Protein AF-A0A5K1HZ20-F1 (afdb_monomer_lite)

Secondary structure (DSSP, 8-state):
-----------SS----TT-EEETTTSPTT-EEESEESSTTS-EEES-STT--EEEEEEETTEEEEE-TTS-EEEEETT-EEEES--S-GGGGG----SSHHHHHTTPPP---GGGS-TTT-TT---SSS----SSS---TT-----S----SS--HHHHHHHHHHHHHHTT-

Foldseek 3Di:
DADPDDDDDDDDDDDPDLPDWDFLQPDDAFFKWAQKDQDPPPTRDAQQDAFWTKGFHDDDDQWTWIQGSVRDIDIGGRRIIIGTDTHHDNCPVVDDLPDPVSCVVVVDDDDDDLCPADVVQHVNHDDPDRDDSPDPDDDDTPDDPPDPDDPPPPDDVVVVVVVVVVVVVVVPD

Radius of gyration: 22.79 Å; chains: 1; bounding box: 47×47×66 Å

Structure (mmCIF, N/CA/C/O backbone):
data_AF-A0A5K1HZ20-F1
#
_entry.id   AF-A0A5K1HZ20-F1
#
loop_
_atom_site.group_PDB
_atom_site.id
_atom_site.type_symbol
_atom_site.label_atom_id
_atom_site.label_alt_id
_atom_site.label_comp_id
_atom_site.label_asym_id
_atom_site.label_entity_id
_atom_site.label_seq_id
_atom_site.pdbx_PDB_ins_code
_atom_site.Cartn_x
_atom_site.Cartn_y
_atom_site.Cartn_z
_atom_site.occupancy
_atom_site.B_iso_or_equiv
_atom_site.auth_seq_id
_atom_site.auth_comp_id
_atom_site.auth_asym_id
_atom_site.auth_atom_id
_atom_site.pdbx_PDB_model_num
ATOM 1 N N . PRO A 1 1 ? -6.744 -12.646 8.217 1.00 52.56 1 PRO A N 1
ATOM 2 C CA . PRO A 1 1 ? -5.708 -12.653 9.282 1.00 52.56 1 PRO A CA 1
ATOM 3 C C . PRO A 1 1 ? -4.551 -13.576 8.861 1.00 52.56 1 PRO A C 1
ATOM 5 O O . PRO A 1 1 ? -4.789 -14.500 8.088 1.00 52.56 1 PRO A O 1
ATOM 8 N N . TYR A 1 2 ? -3.311 -13.279 9.268 1.00 42.19 2 TYR A N 1
ATOM 9 C CA . TYR A 1 2 ? -2.077 -13.915 8.765 1.00 42.19 2 TYR A CA 1
ATOM 10 C C . TYR A 1 2 ? -1.856 -15.381 9.192 1.00 42.19 2 TYR A C 1
ATOM 12 O O . TYR A 1 2 ? -1.005 -16.045 8.614 1.00 42.19 2 TYR A O 1
ATOM 20 N N . ALA A 1 3 ? -2.665 -15.927 10.093 1.00 38.88 3 ALA A N 1
ATOM 21 C CA . ALA A 1 3 ? -2.720 -17.358 10.360 1.00 38.88 3 ALA A CA 1
ATOM 22 C C . ALA A 1 3 ? -4.149 -17.714 10.791 1.00 38.88 3 ALA A C 1
ATOM 24 O O . ALA A 1 3 ? -4.693 -17.086 11.695 1.00 38.88 3 ALA A O 1
ATOM 25 N N . LEU A 1 4 ? -4.771 -18.671 10.105 1.00 38.66 4 LEU A N 1
ATOM 26 C CA . LEU A 1 4 ? -5.875 -19.467 10.641 1.00 38.66 4 LEU A CA 1
ATOM 27 C C . LEU A 1 4 ? -5.269 -20.833 10.972 1.00 38.66 4 LEU A C 1
ATOM 29 O O . LEU A 1 4 ? -5.539 -21.813 10.289 1.00 38.66 4 LEU A O 1
ATOM 33 N N . GLU A 1 5 ? -4.364 -20.855 11.945 1.00 34.84 5 GLU A N 1
ATOM 34 C CA . GLU A 1 5 ? -3.958 -22.093 12.604 1.00 34.84 5 GLU A CA 1
ATOM 35 C C . GLU A 1 5 ? -4.558 -22.073 14.005 1.00 34.84 5 GLU A C 1
ATOM 37 O O . GLU A 1 5 ? -4.488 -21.073 14.721 1.00 34.84 5 GLU A O 1
ATOM 42 N N . GLU A 1 6 ? -5.232 -23.168 14.329 1.00 45.72 6 GLU A N 1
ATOM 43 C CA . GLU A 1 6 ? -5.875 -23.434 15.603 1.00 45.72 6 GLU A CA 1
ATOM 44 C C . GLU A 1 6 ? -4.852 -23.322 16.741 1.00 45.72 6 GLU A C 1
ATOM 46 O O . GLU A 1 6 ? -3.923 -24.118 16.840 1.00 45.72 6 GLU A O 1
ATOM 51 N N . ALA A 1 7 ? -5.018 -22.334 17.618 1.00 28.89 7 ALA A N 1
ATOM 52 C CA . ALA A 1 7 ? -4.305 -22.277 18.889 1.00 28.89 7 ALA A CA 1
ATOM 53 C C . ALA A 1 7 ? -5.254 -21.744 19.963 1.00 28.89 7 ALA A C 1
ATOM 55 O O . ALA A 1 7 ? -5.223 -20.584 20.369 1.00 28.89 7 ALA A O 1
ATOM 56 N N . CYS A 1 8 ? -6.146 -22.638 20.381 1.00 29.78 8 CYS A N 1
ATOM 57 C CA . CYS A 1 8 ? -6.903 -22.541 21.615 1.00 29.78 8 CYS A CA 1
ATOM 58 C C . CYS A 1 8 ? -5.971 -22.916 22.779 1.00 29.78 8 CYS A C 1
ATOM 60 O O . CYS A 1 8 ? -5.747 -24.098 23.012 1.00 29.78 8 CYS A O 1
ATOM 62 N N . THR A 1 9 ? -5.439 -21.937 23.519 1.00 28.30 9 THR A N 1
ATOM 63 C CA . THR A 1 9 ? -4.927 -22.151 24.888 1.00 28.30 9 THR A CA 1
ATOM 64 C C . THR A 1 9 ? -5.163 -20.913 25.753 1.00 28.30 9 THR A C 1
ATOM 66 O O . THR A 1 9 ? -4.581 -19.854 25.533 1.00 28.30 9 THR A O 1
ATOM 69 N N . VAL A 1 10 ? -6.052 -21.118 26.723 1.00 31.23 10 VAL A N 1
ATOM 70 C CA . VAL A 1 10 ? -6.530 -20.269 27.823 1.00 31.23 10 VAL A CA 1
ATOM 71 C C . VAL A 1 10 ? -5.395 -19.707 28.680 1.00 31.23 10 VAL A C 1
ATOM 73 O O . VAL A 1 10 ? -4.591 -20.513 29.117 1.00 31.23 10 VAL A O 1
ATOM 76 N N . TRP A 1 11 ? -5.413 -18.401 28.994 1.00 24.61 11 TRP A N 1
ATOM 77 C CA . TRP A 1 11 ? -5.093 -17.793 30.307 1.00 24.61 11 TRP A CA 1
ATOM 78 C C . TRP A 1 11 ? -5.891 -16.473 30.432 1.00 24.61 11 TRP A C 1
ATOM 80 O O . TRP A 1 11 ? -6.136 -15.793 29.439 1.00 24.61 11 TRP A O 1
ATOM 90 N N . GLU A 1 12 ? -6.386 -16.181 31.634 1.00 32.56 12 GLU A N 1
ATOM 91 C CA . GLU A 1 12 ? -7.477 -15.247 31.956 1.00 32.56 12 GLU A CA 1
ATOM 92 C C . GLU A 1 12 ? -7.278 -13.786 31.502 1.00 32.56 12 GLU A C 1
ATOM 94 O O . GLU A 1 12 ? -6.239 -13.176 31.745 1.00 32.56 12 GLU A O 1
ATOM 99 N N . GLY A 1 13 ? -8.346 -13.195 30.943 1.00 31.66 13 GLY A N 1
ATOM 100 C CA . GLY A 1 13 ? -8.524 -11.743 30.819 1.00 31.66 13 GLY A CA 1
ATOM 101 C C . GLY A 1 13 ? -8.394 -11.172 29.402 1.00 31.66 13 GLY A C 1
ATOM 102 O O . GLY A 1 13 ? -7.339 -10.686 29.015 1.00 31.66 13 GLY A O 1
ATOM 103 N N . VAL A 1 14 ? -9.531 -11.115 28.697 1.00 37.19 14 VAL A N 1
ATOM 104 C CA . VAL A 1 14 ? -9.776 -10.422 27.411 1.00 37.19 14 VAL A CA 1
ATOM 105 C C . VAL A 1 14 ? -9.166 -11.111 26.182 1.00 37.19 14 VAL A C 1
ATOM 107 O O . VAL A 1 14 ? -8.184 -10.680 25.579 1.00 37.19 14 VAL A O 1
ATOM 110 N N . LEU A 1 15 ? -9.832 -12.192 25.783 1.00 34.03 15 LEU A N 1
ATOM 111 C CA . LEU A 1 15 ? -9.644 -12.879 24.512 1.00 34.03 15 LEU A CA 1
ATOM 112 C C . LEU A 1 15 ? -10.333 -12.039 23.421 1.00 34.03 15 LEU A C 1
ATOM 114 O O . LEU A 1 15 ? -11.542 -12.129 23.246 1.00 34.03 15 LEU A O 1
ATOM 118 N N . ILE A 1 16 ? -9.592 -11.158 22.739 1.00 38.59 16 ILE A N 1
ATOM 119 C CA . ILE A 1 16 ? -10.084 -10.544 21.495 1.00 38.59 16 ILE A CA 1
ATOM 120 C C . ILE A 1 16 ? -9.766 -11.539 20.387 1.00 38.59 16 ILE A C 1
ATOM 122 O O . ILE A 1 16 ? -8.613 -11.659 19.960 1.00 38.59 16 ILE A O 1
ATOM 126 N N . ASP A 1 17 ? -10.780 -12.277 19.952 1.00 40.09 17 ASP A N 1
ATOM 127 C CA . ASP A 1 17 ? -10.679 -13.162 18.803 1.00 40.09 17 ASP A CA 1
ATOM 128 C C . ASP A 1 17 ? -10.131 -12.390 17.593 1.00 40.09 17 ASP A C 1
ATOM 130 O O . ASP A 1 17 ? -10.589 -11.297 17.255 1.00 40.09 17 ASP A O 1
ATOM 134 N N . GLN A 1 18 ? -9.181 -12.982 16.858 1.00 47.12 18 GLN A N 1
ATOM 135 C CA . GLN A 1 18 ? -8.603 -12.424 15.615 1.00 47.12 18 GLN A CA 1
ATOM 136 C C . GLN A 1 18 ? -9.640 -12.224 14.482 1.00 47.12 18 GLN A C 1
ATOM 138 O O . GLN A 1 18 ? -9.281 -11.890 13.348 1.00 47.12 18 GLN A O 1
ATOM 143 N N . LYS A 1 19 ? -10.920 -12.483 14.769 1.00 43.50 19 LYS A N 1
ATOM 144 C CA . LYS A 1 19 ? -12.049 -12.489 13.844 1.00 43.50 19 LYS A CA 1
ATOM 145 C C . LYS A 1 19 ? -13.160 -11.506 14.232 1.00 43.50 19 LYS A C 1
ATOM 147 O O . LYS A 1 19 ? -14.115 -11.387 13.471 1.00 43.50 19 LYS A O 1
ATOM 152 N N . GLU A 1 20 ? -13.043 -10.789 15.347 1.00 55.03 20 GLU A N 1
ATOM 153 C CA . GLU A 1 20 ? -14.053 -9.805 15.740 1.00 55.03 20 GLU A CA 1
ATOM 154 C C . GLU A 1 20 ? -13.743 -8.412 15.179 1.00 55.03 20 GLU A C 1
ATOM 156 O O . GLU A 1 20 ? -12.662 -7.837 15.354 1.00 55.03 20 GLU A O 1
ATOM 161 N N . GLU A 1 21 ? -14.723 -7.866 14.466 1.00 59.47 21 GLU A N 1
ATOM 162 C CA . GLU A 1 21 ? -14.785 -6.449 14.141 1.00 59.47 21 GLU A CA 1
ATOM 163 C C . GLU A 1 21 ? -15.051 -5.677 15.438 1.00 59.47 21 GLU A C 1
ATOM 165 O O . GLU A 1 21 ? -16.088 -5.858 16.068 1.00 59.47 21 GLU A O 1
ATOM 170 N N . SER A 1 22 ? -14.093 -4.854 15.866 1.00 65.25 22 SER A N 1
ATOM 171 C CA . SER A 1 22 ? -14.169 -4.121 17.135 1.00 65.25 22 SER A CA 1
ATOM 172 C C . SER A 1 22 ? -14.025 -2.623 16.904 1.00 65.25 22 SER A C 1
ATOM 174 O O . SER A 1 22 ? -13.410 -2.167 15.932 1.00 65.25 22 SER A O 1
ATOM 176 N N . THR A 1 23 ? -14.617 -1.825 17.792 1.00 72.81 23 THR A N 1
ATOM 177 C CA . THR A 1 23 ? -14.479 -0.373 17.698 1.00 72.81 23 THR A CA 1
ATOM 178 C C . THR A 1 23 ? -13.108 0.055 18.203 1.00 72.81 23 THR A C 1
ATOM 180 O O . THR A 1 23 ? -12.471 -0.606 19.030 1.00 72.81 23 THR A O 1
ATOM 183 N N . SER A 1 24 ? -12.646 1.224 17.760 1.00 69.06 24 SER A N 1
ATOM 184 C CA . SER A 1 24 ? -11.385 1.783 18.256 1.00 69.06 24 SER A CA 1
ATOM 185 C C . SER A 1 24 ? -11.426 2.097 19.762 1.00 69.06 24 SER A C 1
ATOM 187 O O . SER A 1 24 ? -10.382 2.375 20.352 1.00 69.06 24 SER A O 1
ATOM 189 N N . THR A 1 25 ? -12.591 2.042 20.416 1.00 71.88 25 THR A N 1
ATOM 190 C CA . THR A 1 25 ? -12.751 2.186 21.872 1.00 71.88 25 THR A CA 1
ATOM 191 C C . THR A 1 25 ? -12.321 0.929 22.626 1.00 71.88 25 THR A C 1
ATOM 193 O O . THR A 1 25 ? -11.648 1.061 23.647 1.00 71.88 25 THR A O 1
ATOM 196 N N . ASP A 1 26 ? -12.561 -0.254 22.067 1.00 81.75 26 ASP A N 1
ATOM 197 C CA . ASP A 1 26 ? -12.397 -1.532 22.775 1.00 81.75 26 ASP A CA 1
ATOM 198 C C . ASP A 1 26 ? -10.956 -2.072 22.698 1.00 81.75 26 ASP A C 1
ATOM 200 O O . ASP A 1 26 ? -10.472 -2.734 23.609 1.00 81.75 26 ASP A O 1
ATOM 204 N N . MET A 1 27 ? -10.209 -1.726 21.642 1.00 82.75 27 MET A N 1
ATOM 205 C CA . MET A 1 27 ? -8.860 -2.273 21.410 1.00 82.75 27 MET A CA 1
ATOM 206 C C . MET A 1 27 ? -7.787 -1.696 22.350 1.00 82.75 27 MET A C 1
ATOM 208 O O . MET A 1 27 ? -7.704 -0.479 22.486 1.00 82.75 27 MET A O 1
ATOM 212 N N . PRO A 1 28 ? -6.855 -2.468 22.921 1.00 87.25 28 PRO A N 1
ATOM 213 C CA . PRO A 1 28 ? -5.776 -1.886 23.720 1.00 87.25 28 PRO A CA 1
ATOM 214 C C . PRO A 1 28 ? -4.848 -0.969 22.894 1.00 87.25 28 PRO A C 1
ATOM 216 O O . PRO A 1 28 ? -4.747 -1.076 21.665 1.00 87.25 28 PRO A O 1
ATOM 219 N N . LEU A 1 29 ? -4.155 -0.040 23.562 1.00 88.12 29 LEU A N 1
ATOM 220 C CA . LEU A 1 29 ? -3.104 0.762 22.921 1.00 88.12 29 LEU A CA 1
ATOM 221 C C . LEU A 1 29 ? -1.980 -0.154 22.409 1.00 88.12 29 LEU A C 1
ATOM 223 O O . LEU A 1 29 ? -1.658 -1.162 23.029 1.00 88.12 29 LEU A O 1
ATOM 227 N N . GLY A 1 30 ? -1.372 0.187 21.274 1.00 85.62 30 GLY A N 1
ATOM 228 C CA . GLY A 1 30 ? -0.294 -0.599 20.661 1.00 85.62 30 GLY A CA 1
ATOM 229 C C . GLY A 1 30 ? -0.758 -1.764 19.781 1.00 85.62 30 GLY A C 1
ATOM 230 O O . GLY A 1 30 ? 0.077 -2.371 19.105 1.00 85.62 30 GLY A O 1
ATOM 231 N N . THR A 1 31 ? -2.064 -2.040 19.727 1.00 87.75 31 THR A N 1
ATOM 232 C CA . THR A 1 31 ? -2.634 -3.126 18.918 1.00 87.75 31 THR A CA 1
ATOM 233 C C . THR A 1 31 ? -2.331 -2.949 17.430 1.00 87.75 31 THR A C 1
ATOM 235 O O . THR A 1 31 ? -2.374 -1.838 16.886 1.00 87.75 31 THR A O 1
ATOM 238 N N . ALA A 1 32 ? -2.019 -4.066 16.771 1.00 90.19 32 ALA A N 1
ATOM 239 C CA . ALA A 1 32 ? -1.893 -4.165 15.323 1.00 90.19 32 ALA A CA 1
ATOM 240 C C . ALA A 1 32 ? -3.288 -4.306 14.704 1.00 90.19 32 ALA A C 1
ATOM 242 O O . ALA A 1 32 ? -4.040 -5.195 15.091 1.00 90.19 32 ALA A O 1
ATOM 243 N N . ILE A 1 33 ? -3.632 -3.430 13.766 1.00 90.50 33 ILE A N 1
ATOM 244 C CA . ILE A 1 33 ? -4.981 -3.296 13.215 1.00 90.50 33 ILE A CA 1
ATOM 245 C C . ILE A 1 33 ? -4.910 -3.245 11.686 1.00 90.50 33 ILE A C 1
ATOM 247 O O . ILE A 1 33 ? -3.979 -2.676 11.107 1.00 90.50 33 ILE A O 1
ATOM 251 N N . HIS A 1 34 ? -5.921 -3.793 11.022 1.00 90.25 34 HIS A N 1
ATOM 252 C CA . HIS A 1 34 ? -6.146 -3.680 9.586 1.00 90.25 34 HIS A CA 1
ATOM 253 C C . HIS A 1 34 ? -7.624 -3.385 9.281 1.00 90.25 34 HIS A C 1
ATOM 255 O O . HIS A 1 34 ? -8.458 -3.384 10.181 1.00 90.25 34 HIS A O 1
ATOM 261 N N . ASN A 1 35 ? -7.942 -3.101 8.013 1.00 90.31 35 ASN A N 1
ATOM 262 C CA . ASN A 1 35 ? -9.311 -2.820 7.556 1.00 90.31 35 ASN A CA 1
ATOM 263 C C . ASN A 1 35 ? -10.030 -1.707 8.354 1.00 90.31 35 ASN A C 1
ATOM 265 O O . ASN A 1 35 ? -11.103 -1.910 8.908 1.00 90.31 35 ASN A O 1
ATOM 269 N N . ILE A 1 36 ? -9.420 -0.523 8.429 1.00 88.31 36 ILE A N 1
ATOM 270 C CA . ILE A 1 36 ? -9.900 0.573 9.287 1.00 88.31 36 ILE A CA 1
ATOM 271 C C . ILE A 1 36 ? -10.882 1.481 8.541 1.00 88.31 36 ILE A C 1
ATOM 273 O O . ILE A 1 36 ? -10.602 1.910 7.411 1.00 88.31 36 ILE A O 1
ATOM 277 N N . GLU A 1 37 ? -11.987 1.842 9.194 1.00 89.94 37 GLU A N 1
ATOM 278 C CA . GLU A 1 37 ? -12.931 2.853 8.708 1.00 89.94 37 GLU A CA 1
ATOM 279 C C . GLU A 1 37 ? -12.416 4.290 8.918 1.00 89.94 37 GLU A C 1
ATOM 281 O O . GLU A 1 37 ? -11.913 4.650 9.981 1.00 89.94 37 GLU A O 1
ATOM 286 N N . ILE A 1 38 ? -12.575 5.159 7.913 1.00 87.38 38 ILE A N 1
ATOM 287 C CA . ILE A 1 38 ? -12.299 6.606 8.061 1.00 87.38 38 ILE A CA 1
ATOM 288 C C . ILE A 1 38 ? -13.534 7.338 8.589 1.00 87.38 38 ILE A C 1
ATOM 290 O O . ILE A 1 38 ? -13.433 8.255 9.402 1.00 87.38 38 ILE A O 1
ATOM 294 N N . THR A 1 39 ? -14.697 6.935 8.091 1.00 86.69 39 THR A N 1
ATOM 295 C CA . THR A 1 39 ? -16.007 7.479 8.431 1.00 86.69 39 THR A CA 1
ATOM 296 C C . THR A 1 39 ? -16.913 6.324 8.805 1.00 86.69 39 THR A C 1
ATOM 298 O O . THR A 1 39 ? -16.948 5.337 8.067 1.00 86.69 39 THR A O 1
ATOM 301 N N . LEU A 1 40 ? -17.664 6.500 9.886 1.00 85.62 40 LEU A N 1
ATOM 302 C CA . LEU A 1 40 ? -18.580 5.503 10.432 1.00 85.62 40 LEU A CA 1
ATOM 303 C C . LEU A 1 40 ? -19.510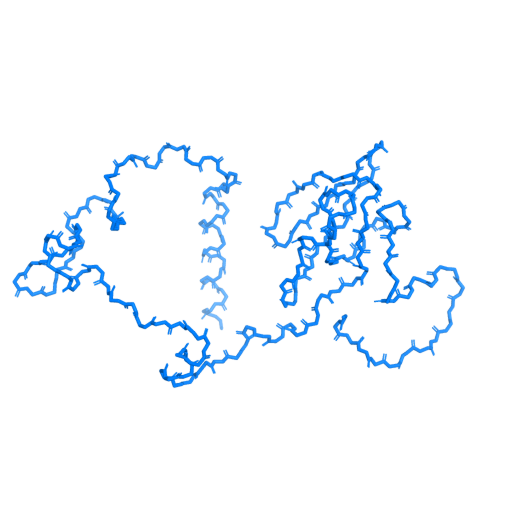 4.948 9.352 1.00 85.62 40 LEU A C 1
ATOM 305 O O . LEU A 1 40 ? -20.155 5.719 8.637 1.00 85.62 40 LEU A O 1
ATOM 309 N N . GLY A 1 41 ? -19.546 3.622 9.226 1.00 83.06 41 GLY A N 1
ATOM 310 C CA . GLY A 1 41 ? -20.491 2.914 8.362 1.00 83.06 41 GLY A CA 1
ATOM 311 C C . GLY A 1 41 ? -20.179 2.966 6.864 1.00 83.06 41 GLY A C 1
ATOM 312 O O . GLY A 1 41 ? -20.988 2.507 6.061 1.00 83.06 41 GLY A O 1
ATOM 313 N N . LYS A 1 42 ? -19.020 3.502 6.451 1.00 85.69 42 LYS A N 1
ATOM 314 C CA . LYS A 1 42 ? -18.558 3.405 5.049 1.00 85.69 42 LYS A CA 1
ATOM 315 C C . LYS A 1 42 ? -17.680 2.180 4.782 1.00 85.69 42 LYS A C 1
ATOM 317 O O . LYS A 1 42 ? -17.149 2.059 3.674 1.00 85.69 42 LYS A O 1
ATOM 322 N N . GLY A 1 43 ? -17.512 1.302 5.770 1.00 85.06 43 GLY A N 1
ATOM 323 C CA . GLY A 1 43 ? -16.639 0.143 5.686 1.00 85.06 43 GLY A CA 1
ATOM 324 C C . GLY A 1 43 ? -15.157 0.509 5.758 1.00 85.06 43 GLY A C 1
ATOM 325 O O . GLY A 1 43 ? -14.745 1.671 5.628 1.00 85.06 43 GLY A O 1
ATOM 326 N N . GLY A 1 44 ? -14.329 -0.517 5.954 1.00 86.50 44 GLY A N 1
ATOM 327 C CA . GLY A 1 44 ? -12.883 -0.362 6.040 1.00 86.50 44 GLY A CA 1
ATOM 328 C C . GLY A 1 44 ? -12.275 0.136 4.724 1.00 86.50 44 GLY A C 1
ATOM 329 O O . GLY A 1 44 ? -12.462 -0.436 3.646 1.00 86.50 44 GLY A O 1
ATOM 330 N N . GLN A 1 45 ? -11.524 1.234 4.804 1.00 89.44 45 GLN A N 1
ATOM 331 C CA . GLN A 1 45 ? -10.872 1.878 3.658 1.00 89.44 45 GLN A CA 1
ATOM 332 C C . GLN A 1 45 ? -9.348 1.785 3.749 1.00 89.44 45 GLN A C 1
ATOM 334 O O . GLN A 1 45 ? -8.666 1.671 2.726 1.00 89.44 45 GLN A O 1
ATOM 339 N N . LEU A 1 46 ? -8.807 1.812 4.968 1.00 89.38 46 LEU A N 1
ATOM 340 C CA . LEU A 1 46 ? -7.372 1.839 5.223 1.00 89.38 46 LEU A CA 1
ATOM 341 C C . LEU A 1 46 ? -6.825 0.445 5.552 1.00 89.38 46 LEU A C 1
ATOM 343 O O . LEU A 1 46 ? -7.529 -0.413 6.077 1.00 89.38 46 LEU A O 1
ATOM 347 N N . ALA A 1 47 ? -5.536 0.244 5.256 1.00 87.50 47 ALA A N 1
ATOM 348 C CA . ALA A 1 47 ? -4.788 -0.979 5.564 1.00 87.50 47 ALA A CA 1
ATOM 349 C C . ALA A 1 47 ? -5.468 -2.276 5.063 1.00 87.50 47 ALA A C 1
ATOM 351 O O . ALA A 1 47 ? -5.656 -3.219 5.823 1.00 87.50 47 ALA A O 1
ATOM 352 N N . ARG A 1 48 ? -5.827 -2.316 3.769 1.00 89.81 48 ARG A N 1
ATOM 353 C CA . ARG A 1 48 ? -6.443 -3.489 3.103 1.00 89.81 48 ARG A CA 1
ATOM 354 C C . ARG A 1 48 ? -5.485 -4.326 2.256 1.00 89.81 48 ARG A C 1
ATOM 356 O O . ARG A 1 48 ? -5.810 -5.442 1.870 1.00 89.81 48 ARG A O 1
ATOM 363 N N . ALA A 1 49 ? -4.331 -3.765 1.901 1.00 88.44 49 ALA A N 1
ATOM 364 C CA . ALA A 1 49 ? -3.366 -4.448 1.047 1.00 88.44 49 ALA A CA 1
ATOM 365 C C . ALA A 1 49 ? -2.763 -5.673 1.756 1.00 88.44 49 ALA A C 1
ATOM 367 O O . ALA A 1 49 ? -2.705 -5.716 2.983 1.00 88.44 49 ALA A O 1
ATOM 368 N N . ALA A 1 50 ? -2.283 -6.646 0.980 1.00 88.12 50 ALA A N 1
ATOM 369 C CA . ALA A 1 50 ? -1.630 -7.840 1.513 1.00 88.12 50 ALA A CA 1
ATOM 370 C C . ALA A 1 50 ? -0.477 -7.466 2.461 1.00 88.12 50 ALA A C 1
ATOM 372 O O . ALA A 1 50 ? 0.363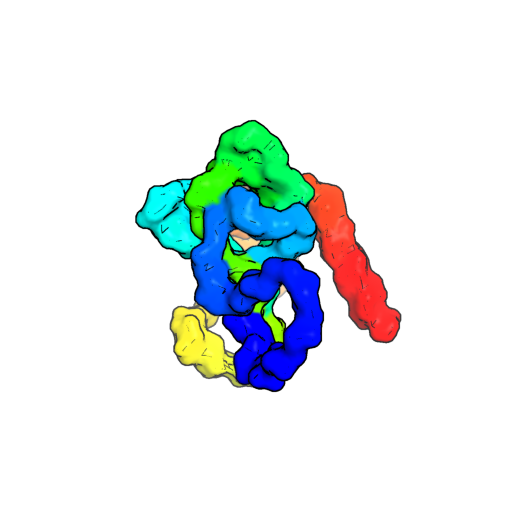 -6.627 2.126 1.00 88.12 50 ALA A O 1
ATOM 373 N N . GLY A 1 51 ? -0.466 -8.052 3.660 1.00 85.94 51 GLY A N 1
ATOM 374 C CA . GLY A 1 51 ? 0.509 -7.735 4.703 1.00 85.94 51 GLY A CA 1
ATOM 375 C C . GLY A 1 51 ? 0.417 -6.327 5.305 1.00 85.94 51 GLY A C 1
ATOM 376 O O . GLY A 1 51 ? 1.290 -5.969 6.098 1.00 85.94 51 GLY A O 1
ATOM 377 N N . ALA A 1 52 ? -0.591 -5.515 4.969 1.00 89.94 52 ALA A N 1
ATOM 378 C CA . ALA A 1 52 ? -0.757 -4.195 5.567 1.00 89.94 52 ALA A CA 1
ATOM 379 C C . ALA A 1 52 ? -1.118 -4.301 7.053 1.00 89.94 52 ALA A C 1
ATOM 381 O O . ALA A 1 52 ? -1.918 -5.144 7.464 1.00 89.94 52 ALA A O 1
ATOM 382 N N . VAL A 1 53 ? -0.526 -3.410 7.845 1.00 91.25 53 VAL A N 1
ATOM 383 C CA . VAL A 1 53 ? -0.776 -3.278 9.278 1.00 91.25 53 VAL A CA 1
ATOM 384 C C . VAL A 1 53 ? -0.660 -1.812 9.671 1.00 91.25 53 VAL A C 1
ATOM 386 O O . VAL A 1 53 ? 0.247 -1.103 9.230 1.00 91.25 53 VAL A O 1
ATOM 389 N N . ALA A 1 54 ? -1.593 -1.360 10.490 1.00 91.56 54 ALA A N 1
ATOM 390 C CA . ALA A 1 54 ? -1.554 -0.088 11.186 1.00 91.56 54 ALA A CA 1
ATOM 391 C C . ALA A 1 54 ? -1.426 -0.346 12.691 1.00 91.56 54 ALA A C 1
ATOM 393 O O . ALA A 1 54 ? -1.750 -1.429 13.174 1.00 91.56 54 ALA A O 1
ATOM 394 N N . LYS A 1 55 ? -0.928 0.636 13.441 1.00 91.06 55 LYS A N 1
ATOM 395 C CA . LYS A 1 55 ? -0.815 0.542 14.903 1.00 91.06 55 LYS A CA 1
ATOM 396 C C . LYS A 1 55 ? -1.599 1.652 15.571 1.00 91.06 55 LYS A C 1
ATOM 398 O O . LYS A 1 55 ? -1.480 2.806 15.163 1.00 91.06 55 LYS A O 1
ATOM 403 N N . LEU A 1 56 ? -2.342 1.316 16.615 1.00 90.25 56 LEU A N 1
ATOM 404 C CA . LEU A 1 56 ? -3.019 2.305 17.445 1.00 90.25 56 LEU A CA 1
ATOM 405 C C . LEU A 1 56 ? -2.028 2.879 18.460 1.00 90.25 56 LEU A C 1
ATOM 407 O O . LEU A 1 56 ? -1.486 2.140 19.273 1.00 90.25 56 LEU A O 1
ATOM 411 N N . ILE A 1 57 ? -1.749 4.181 18.383 1.00 90.94 57 ILE A N 1
ATOM 412 C CA . ILE A 1 57 ? -0.767 4.839 19.258 1.00 90.94 57 ILE A CA 1
ATOM 413 C C . ILE A 1 57 ? -1.453 5.378 20.508 1.00 90.94 57 ILE A C 1
ATOM 415 O O . ILE A 1 57 ? -1.030 5.088 21.622 1.00 90.94 57 ILE A O 1
ATOM 419 N N . ALA A 1 58 ? -2.501 6.175 20.311 1.00 89.50 58 ALA A N 1
ATOM 420 C CA . ALA A 1 58 ? -3.151 6.915 21.381 1.00 89.50 58 ALA A CA 1
ATOM 421 C C . ALA A 1 58 ? -4.660 6.984 21.155 1.00 89.50 58 ALA A C 1
ATOM 423 O O . ALA A 1 58 ? -5.146 6.898 20.024 1.00 89.50 58 ALA A O 1
ATOM 424 N N . LYS A 1 59 ? -5.400 7.170 22.246 1.00 88.19 59 LYS A N 1
ATOM 425 C CA . LYS A 1 59 ? -6.842 7.418 22.242 1.00 88.19 59 LYS A CA 1
ATOM 426 C C . LYS A 1 59 ? -7.106 8.693 23.018 1.00 88.19 59 LYS A C 1
ATOM 428 O O . LYS A 1 59 ? -7.027 8.695 24.240 1.00 88.19 59 LYS A O 1
ATOM 433 N N . GLU A 1 60 ? -7.498 9.752 22.329 1.00 87.56 60 GLU A N 1
ATOM 434 C CA . GLU A 1 60 ? -7.694 11.069 22.933 1.00 87.56 60 GLU A CA 1
ATOM 435 C C . GLU A 1 60 ? -9.114 11.569 22.668 1.00 87.56 60 GLU A C 1
ATOM 437 O O . GLU A 1 60 ? -9.561 11.662 21.527 1.00 87.56 60 GLU A O 1
ATOM 442 N N . GLY A 1 61 ? -9.870 11.868 23.728 1.00 85.69 61 GLY A N 1
ATOM 443 C CA . GLY A 1 61 ? -11.206 12.465 23.603 1.00 85.69 61 GLY A CA 1
ATOM 444 C C . GLY A 1 61 ? -12.163 11.658 22.716 1.00 85.69 61 GLY A C 1
ATOM 445 O O . GLY A 1 61 ? -12.560 10.558 23.088 1.00 85.69 61 GLY A O 1
ATOM 446 N N . LYS A 1 62 ? -12.526 12.196 21.545 1.00 86.44 62 LYS A N 1
ATOM 447 C CA . LYS A 1 62 ? -13.420 11.564 20.549 1.00 86.44 62 LYS A CA 1
ATOM 448 C C . LYS A 1 62 ? -12.671 10.909 19.376 1.00 86.44 62 LYS A C 1
ATOM 450 O O . LYS A 1 62 ? -13.306 10.331 18.491 1.00 86.44 62 LYS A O 1
ATOM 455 N N . SER A 1 63 ? -11.340 10.970 19.382 1.00 87.50 63 SER A N 1
ATOM 456 C CA . SER A 1 63 ? -10.480 10.530 18.282 1.00 87.50 63 SER A CA 1
ATOM 457 C C . SER A 1 63 ? -9.443 9.491 18.733 1.00 87.50 63 SER A C 1
ATOM 459 O O . SER A 1 63 ? -9.022 9.440 19.888 1.00 87.50 63 SER A O 1
ATOM 461 N N . ALA A 1 64 ? -9.035 8.627 17.816 1.00 89.12 64 ALA A N 1
ATOM 462 C CA . ALA A 1 64 ? -7.937 7.687 17.961 1.00 89.12 64 ALA A CA 1
ATOM 463 C C . ALA A 1 64 ? -6.821 8.061 16.980 1.00 89.12 64 ALA A C 1
ATOM 465 O O . ALA A 1 64 ? -7.074 8.401 15.821 1.00 89.12 64 ALA A O 1
ATOM 466 N N . THR A 1 65 ? -5.582 7.992 17.453 1.00 91.00 65 THR A N 1
ATOM 467 C CA . THR A 1 65 ? -4.378 8.288 16.679 1.00 91.00 65 THR A CA 1
ATOM 468 C C . THR A 1 65 ? -3.783 6.983 16.179 1.00 91.00 65 THR A C 1
ATOM 470 O O . THR A 1 65 ? -3.308 6.162 16.969 1.00 91.00 65 THR A O 1
ATOM 473 N N . LEU A 1 66 ? -3.791 6.792 14.861 1.00 91.00 66 LEU A N 1
ATOM 474 C CA . LEU A 1 66 ? -3.264 5.597 14.211 1.00 91.00 66 LEU A CA 1
ATOM 475 C C . LEU A 1 66 ? -1.989 5.912 13.433 1.00 91.00 66 LEU A C 1
ATOM 477 O O . LEU A 1 66 ? -1.887 6.933 12.756 1.00 91.00 66 LEU A O 1
ATOM 481 N N . ARG A 1 67 ? -1.038 4.980 13.470 1.00 91.94 67 ARG A N 1
ATOM 482 C CA . ARG A 1 67 ? 0.110 4.935 12.566 1.00 91.94 67 ARG A CA 1
ATOM 483 C C . ARG A 1 67 ? -0.218 4.040 11.386 1.00 91.94 67 ARG A C 1
ATOM 485 O O . ARG A 1 67 ? -0.405 2.836 11.555 1.00 91.94 67 ARG A O 1
ATOM 492 N N . LEU A 1 68 ? -0.268 4.627 10.201 1.00 90.50 68 LEU A N 1
ATOM 493 C CA . LEU A 1 68 ? -0.557 3.934 8.953 1.00 90.50 68 LEU A CA 1
ATOM 494 C C . LEU A 1 68 ? 0.663 3.140 8.454 1.00 90.50 68 LEU A C 1
ATOM 496 O O . LEU A 1 68 ? 1.798 3.453 8.826 1.00 90.50 68 LEU A O 1
ATOM 500 N N . PRO A 1 69 ? 0.470 2.155 7.553 1.00 89.44 69 PRO A N 1
ATOM 501 C CA . PRO A 1 69 ? 1.577 1.429 6.921 1.00 89.44 69 PRO A CA 1
ATOM 502 C C . PRO A 1 69 ? 2.502 2.334 6.089 1.00 89.44 69 PRO A C 1
ATOM 504 O O . PRO A 1 69 ? 3.654 1.979 5.859 1.00 89.44 69 PRO A O 1
ATOM 507 N N . SER A 1 70 ? 2.028 3.514 5.666 1.00 86.50 70 SER A N 1
ATOM 508 C CA . SER A 1 70 ? 2.849 4.557 5.031 1.00 86.50 70 SER A CA 1
ATOM 509 C C . SER A 1 70 ? 3.827 5.237 5.999 1.00 86.50 70 SER A C 1
ATOM 511 O O . SER A 1 70 ? 4.718 5.957 5.560 1.00 86.50 70 SER A O 1
ATOM 513 N N . GLY A 1 71 ? 3.664 5.033 7.309 1.00 87.00 71 GLY A N 1
ATOM 514 C CA . GLY A 1 71 ? 4.385 5.746 8.362 1.00 87.00 71 GLY A CA 1
ATOM 515 C C . GLY A 1 71 ? 3.724 7.058 8.788 1.00 87.00 71 GLY A C 1
ATOM 516 O O . GLY A 1 71 ? 4.141 7.630 9.791 1.00 87.00 71 GLY A O 1
ATOM 517 N N . GLU A 1 72 ? 2.687 7.502 8.076 1.00 89.69 72 GLU A N 1
ATOM 518 C CA . GLU A 1 72 ? 1.886 8.675 8.428 1.00 89.69 72 GLU A CA 1
ATOM 519 C C . GLU A 1 72 ? 1.072 8.419 9.703 1.00 89.69 72 GLU A C 1
ATOM 521 O O . GLU A 1 72 ? 0.540 7.325 9.914 1.00 89.69 72 GLU A O 1
ATOM 526 N N . VAL A 1 73 ? 0.973 9.441 10.551 1.00 91.62 73 VAL A N 1
ATOM 527 C CA . VAL A 1 73 ? 0.130 9.428 11.747 1.00 91.62 73 VAL A CA 1
ATOM 528 C C . VAL A 1 73 ? -1.150 10.186 11.433 1.00 91.62 73 VAL A C 1
ATOM 530 O O . VAL A 1 73 ? -1.096 11.336 11.004 1.00 91.62 73 VAL A O 1
ATOM 533 N N . ARG A 1 74 ? -2.300 9.542 11.637 1.00 89.56 74 ARG A N 1
ATOM 534 C CA . ARG A 1 74 ? -3.607 10.098 11.286 1.00 89.56 74 ARG A CA 1
ATOM 535 C C . ARG A 1 74 ? -4.607 9.948 12.428 1.00 89.56 74 ARG A C 1
ATOM 537 O O . ARG A 1 74 ? -4.645 8.919 13.098 1.00 89.56 74 ARG A O 1
ATOM 544 N N . LEU A 1 75 ? -5.437 10.975 12.597 1.00 90.69 75 LEU A N 1
ATOM 545 C CA . LEU A 1 75 ? -6.558 11.001 13.536 1.00 90.69 75 LEU A CA 1
ATOM 546 C C . LEU A 1 75 ? -7.828 10.458 12.873 1.00 90.69 75 LEU A C 1
ATOM 548 O O . LEU A 1 75 ? -8.174 10.861 11.759 1.00 90.69 75 LEU A O 1
ATOM 552 N N . ILE A 1 76 ? -8.512 9.549 13.562 1.00 88.88 76 ILE A N 1
ATOM 553 C CA . ILE A 1 76 ? -9.769 8.909 13.143 1.00 88.88 76 ILE A CA 1
ATOM 554 C C . ILE A 1 76 ? -10.756 8.955 14.318 1.00 88.88 76 ILE A C 1
ATOM 556 O O . ILE A 1 76 ? -10.336 9.082 15.462 1.00 88.88 76 ILE A O 1
ATOM 560 N N . SER A 1 77 ? -12.065 8.897 14.071 1.00 88.44 77 SER A N 1
ATOM 561 C CA . SER A 1 77 ? -13.057 8.846 15.155 1.00 88.44 77 SER A CA 1
ATOM 562 C C . SER A 1 77 ? -12.944 7.544 15.957 1.00 88.44 77 SER A C 1
ATOM 564 O O . SER A 1 77 ? -12.720 6.481 15.386 1.00 88.44 77 SER A O 1
ATOM 566 N N . LYS A 1 78 ? -13.148 7.598 17.279 1.00 85.88 78 LYS A N 1
ATOM 567 C CA . LYS A 1 78 ? -13.133 6.397 18.141 1.00 85.88 78 LYS A CA 1
ATOM 568 C C . LYS A 1 78 ? -14.225 5.381 17.806 1.00 85.88 78 LYS A C 1
ATOM 570 O O . LYS A 1 78 ? -14.046 4.192 18.047 1.00 85.88 78 LYS A O 1
ATOM 575 N N . ASN A 1 79 ? -15.326 5.847 17.229 1.00 86.44 79 ASN A N 1
ATOM 576 C CA . ASN A 1 79 ? -16.456 4.993 16.884 1.00 86.44 79 ASN A CA 1
ATOM 577 C C . ASN A 1 79 ? -16.187 4.150 15.624 1.00 86.44 79 ASN A C 1
ATOM 579 O O . ASN A 1 79 ? -16.987 3.280 15.306 1.00 86.44 79 ASN A O 1
ATOM 583 N N . CYS A 1 80 ? -15.098 4.415 14.888 1.00 87.19 80 CYS A N 1
ATOM 584 C CA . CYS A 1 80 ? -14.759 3.662 13.686 1.00 87.19 80 CYS A CA 1
ATOM 585 C C . CYS A 1 80 ? -14.379 2.223 14.036 1.00 87.19 80 CYS A C 1
ATOM 587 O O . CYS A 1 80 ? -13.532 1.991 14.913 1.00 87.19 80 CYS A O 1
ATOM 589 N N . SER A 1 81 ? -14.970 1.286 13.297 1.00 86.06 81 SER A N 1
ATOM 590 C CA . SER A 1 81 ? -14.624 -0.128 13.354 1.00 86.06 81 SER A CA 1
ATOM 591 C C . SER A 1 81 ? -13.268 -0.387 12.710 1.00 86.06 81 SER A C 1
ATOM 593 O O . SER A 1 81 ? -12.854 0.275 11.747 1.00 86.06 81 SER A O 1
ATOM 595 N N . ALA A 1 82 ? -12.558 -1.366 13.252 1.00 87.50 82 ALA A N 1
ATOM 596 C CA . ALA A 1 82 ? -11.412 -1.955 12.593 1.00 87.50 82 ALA A CA 1
ATOM 597 C C . ALA A 1 82 ? -11.227 -3.412 13.036 1.00 87.50 82 ALA A C 1
ATOM 599 O O . ALA A 1 82 ? -11.846 -3.880 13.991 1.00 87.50 82 ALA A O 1
ATOM 600 N N . THR A 1 83 ? -10.372 -4.150 12.334 1.00 87.94 83 THR A N 1
ATOM 601 C CA . THR A 1 83 ? -10.122 -5.563 12.632 1.00 87.94 83 THR A CA 1
ATOM 602 C C . THR A 1 83 ? -8.732 -5.734 13.227 1.00 87.94 83 THR A C 1
ATOM 604 O O . THR A 1 83 ? -7.745 -5.200 12.711 1.00 87.94 83 THR A O 1
ATOM 607 N N . VAL A 1 84 ? -8.633 -6.502 14.309 1.00 88.06 84 VAL A N 1
ATOM 608 C CA . VAL A 1 84 ? -7.354 -6.791 14.964 1.00 88.06 84 VAL A CA 1
ATOM 609 C C . VAL A 1 84 ? -6.513 -7.746 14.109 1.00 88.06 84 VAL A C 1
ATOM 611 O O . VAL A 1 84 ? -7.015 -8.671 13.475 1.00 88.06 84 VAL A O 1
ATOM 614 N N . GLY A 1 85 ? -5.205 -7.504 14.069 1.00 86.69 85 GLY A N 1
ATOM 615 C CA . GLY A 1 85 ? -4.218 -8.327 13.377 1.00 86.69 85 GLY A CA 1
ATOM 616 C C . GLY A 1 85 ? -3.715 -7.725 12.064 1.00 86.69 85 GLY A C 1
ATOM 617 O O . GLY A 1 85 ? -3.907 -6.545 11.766 1.00 86.69 85 GLY A O 1
ATOM 618 N N . GLN A 1 86 ? -3.034 -8.558 11.278 1.00 86.19 86 GLN A N 1
ATOM 619 C CA . GLN A 1 86 ? -2.441 -8.200 9.988 1.00 86.19 86 GLN A CA 1
ATOM 620 C C . GLN A 1 86 ? -3.218 -8.841 8.831 1.00 86.19 86 GLN A C 1
ATOM 622 O O . GLN A 1 86 ? -3.698 -9.978 8.933 1.00 86.19 86 GLN A O 1
ATOM 627 N N . VAL A 1 87 ? -3.282 -8.141 7.692 1.00 87.56 87 VAL A N 1
ATOM 628 C CA . VAL A 1 87 ? -3.801 -8.723 6.447 1.00 87.56 87 VAL A CA 1
ATOM 629 C C . VAL A 1 87 ? -2.921 -9.904 6.029 1.00 87.56 87 VAL A C 1
ATOM 631 O O . VAL A 1 87 ? -1.696 -9.798 6.001 1.00 87.56 87 VAL A O 1
ATOM 634 N N . GLY A 1 88 ? -3.541 -11.029 5.671 1.00 86.94 88 GLY A N 1
ATOM 635 C CA . GLY A 1 88 ? -2.821 -12.225 5.231 1.00 86.94 88 GLY A CA 1
ATOM 636 C C . GLY A 1 88 ? -1.982 -12.013 3.961 1.00 86.94 88 GLY A C 1
ATOM 637 O O . GLY A 1 88 ? -1.972 -10.937 3.359 1.00 86.94 88 GLY A O 1
ATOM 638 N N . ASN A 1 89 ? -1.293 -13.074 3.527 1.00 85.19 89 ASN A N 1
ATOM 639 C CA . ASN A 1 89 ? -0.465 -13.081 2.313 1.00 85.19 89 ASN A CA 1
ATOM 640 C C . ASN A 1 89 ? 0.712 -12.075 2.343 1.00 85.19 89 ASN A C 1
ATOM 642 O O . ASN A 1 89 ? 0.959 -11.342 1.386 1.00 85.19 89 ASN A O 1
ATOM 646 N N . VAL A 1 90 ? 1.485 -12.060 3.434 1.00 86.31 90 VAL A N 1
ATOM 647 C CA . VAL A 1 90 ? 2.675 -11.191 3.590 1.00 86.31 90 VAL A CA 1
ATOM 648 C C . VAL A 1 90 ? 3.735 -11.452 2.505 1.00 86.31 90 VAL A C 1
ATOM 650 O O . VAL A 1 90 ? 4.437 -10.540 2.071 1.00 86.31 90 VAL A O 1
ATOM 653 N N . GLY A 1 91 ? 3.805 -12.684 1.992 1.00 85.38 91 GLY A N 1
ATOM 654 C CA . GLY A 1 91 ? 4.718 -13.091 0.922 1.00 85.38 91 GLY A CA 1
ATOM 655 C C . GLY A 1 91 ? 4.331 -12.631 -0.489 1.00 85.38 91 GLY A C 1
ATOM 656 O O . GLY A 1 91 ? 5.045 -12.959 -1.435 1.00 85.38 91 GLY A O 1
ATOM 657 N N . ALA A 1 92 ? 3.241 -11.873 -0.671 1.00 85.62 92 ALA A N 1
ATOM 658 C CA . ALA A 1 92 ? 2.784 -11.438 -1.995 1.00 85.62 92 ALA A CA 1
ATOM 659 C C . ALA A 1 92 ? 3.884 -10.730 -2.810 1.00 85.62 92 ALA A C 1
ATOM 661 O O . ALA A 1 92 ? 4.012 -10.964 -4.011 1.00 85.62 92 ALA A O 1
ATOM 662 N N . ASN A 1 93 ? 4.721 -9.926 -2.147 1.00 85.38 93 ASN A N 1
ATOM 663 C CA . ASN A 1 93 ? 5.798 -9.165 -2.785 1.00 85.38 93 ASN A CA 1
ATOM 664 C C . ASN A 1 93 ? 7.047 -9.995 -3.121 1.00 85.38 93 ASN A C 1
ATOM 666 O O . ASN A 1 93 ? 7.892 -9.525 -3.877 1.00 85.38 93 ASN A O 1
ATOM 670 N N . GLN A 1 94 ? 7.185 -11.206 -2.574 1.00 88.19 94 GLN A N 1
ATOM 671 C CA . GLN A 1 94 ? 8.332 -12.081 -2.854 1.00 88.19 94 GLN A CA 1
ATOM 672 C C . GLN A 1 94 ? 8.183 -12.824 -4.191 1.00 88.19 94 GLN A C 1
ATOM 674 O O . GLN A 1 94 ? 9.141 -13.401 -4.701 1.00 88.19 94 GLN A O 1
ATOM 679 N N . LYS A 1 95 ? 6.987 -12.808 -4.793 1.00 86.44 95 LYS A N 1
ATOM 680 C CA . LYS A 1 95 ? 6.711 -13.495 -6.057 1.00 86.44 95 LYS A CA 1
ATOM 681 C C . LYS A 1 95 ? 7.308 -12.719 -7.236 1.00 86.44 95 LYS A C 1
ATOM 683 O O . LYS A 1 95 ? 6.866 -11.618 -7.560 1.00 86.44 95 LYS A O 1
ATOM 688 N N . SER A 1 96 ? 8.281 -13.318 -7.923 1.00 86.19 96 SER A N 1
ATOM 689 C CA . SER A 1 96 ? 8.770 -12.824 -9.216 1.00 86.19 96 SER A CA 1
ATOM 690 C C . SER A 1 96 ? 7.857 -13.306 -10.344 1.00 86.19 96 SER A C 1
ATOM 692 O O . SER A 1 96 ? 7.540 -14.489 -10.430 1.00 86.19 96 SER A O 1
ATOM 694 N N . LEU A 1 97 ? 7.446 -12.400 -11.237 1.00 83.81 97 LEU A N 1
ATOM 695 C CA . LEU A 1 97 ? 6.528 -12.730 -12.336 1.00 83.81 97 LEU A CA 1
ATOM 696 C C . LEU A 1 97 ? 7.179 -13.553 -13.463 1.00 83.81 97 LEU A C 1
ATOM 698 O O . LEU A 1 97 ? 6.444 -14.096 -14.286 1.00 83.81 97 LEU A O 1
ATOM 702 N N . GLY A 1 98 ? 8.514 -13.684 -13.478 1.00 90.19 98 GLY A N 1
ATOM 703 C CA . GLY A 1 98 ? 9.308 -14.592 -14.325 1.00 90.19 98 GLY A CA 1
ATOM 704 C C . GLY A 1 98 ? 9.264 -14.319 -15.836 1.00 90.19 98 GLY A C 1
ATOM 705 O O . GLY A 1 98 ? 10.296 -14.102 -16.460 1.00 90.19 98 GLY A O 1
ATOM 706 N N . ARG A 1 99 ? 8.068 -14.311 -16.429 1.00 91.69 99 ARG A N 1
ATOM 707 C CA . ARG A 1 99 ? 7.791 -14.122 -17.857 1.00 91.69 99 ARG A CA 1
ATOM 708 C C . ARG A 1 99 ? 7.091 -12.786 -18.103 1.00 91.69 99 ARG A C 1
ATOM 710 O O . ARG A 1 99 ? 6.337 -12.293 -17.264 1.00 91.69 99 ARG A O 1
ATOM 717 N N . ALA A 1 100 ? 7.290 -12.219 -19.294 1.00 87.88 100 ALA A N 1
ATOM 718 C CA . ALA A 1 100 ? 6.630 -10.976 -19.697 1.00 87.88 100 ALA A CA 1
ATOM 719 C C . ALA A 1 100 ? 5.094 -11.118 -19.740 1.00 87.88 100 ALA A C 1
ATOM 721 O O . ALA A 1 100 ? 4.387 -10.248 -19.235 1.00 87.88 100 ALA A O 1
ATOM 722 N N . GLY A 1 101 ? 4.586 -12.245 -20.257 1.00 91.44 101 GLY A N 1
ATOM 723 C CA . GLY A 1 101 ? 3.147 -12.519 -20.375 1.00 91.44 101 GLY A CA 1
ATOM 724 C C . GLY A 1 101 ? 2.397 -12.553 -19.039 1.00 91.44 101 GLY A C 1
ATOM 725 O O . GLY A 1 101 ? 1.248 -12.124 -18.977 1.00 91.44 101 GLY A O 1
ATOM 726 N N . SER A 1 102 ? 3.063 -12.934 -17.943 1.00 90.88 102 SER A N 1
ATOM 727 C CA . SER A 1 102 ? 2.469 -12.933 -16.599 1.00 90.88 102 SER A CA 1
ATOM 728 C C . SER A 1 102 ? 1.985 -11.542 -16.170 1.00 90.88 102 SER A C 1
ATOM 730 O O . SER A 1 102 ? 1.019 -11.424 -15.421 1.00 90.88 102 SER A O 1
ATOM 732 N N . LYS A 1 103 ? 2.625 -10.462 -16.650 1.00 90.25 103 LYS A N 1
ATOM 733 C CA . LYS A 1 103 ? 2.161 -9.085 -16.394 1.00 90.25 103 LYS A CA 1
ATOM 734 C C . LYS A 1 103 ? 0.876 -8.761 -17.155 1.00 90.25 103 LYS A C 1
ATOM 736 O O . LYS A 1 103 ? 0.017 -8.073 -16.607 1.00 90.25 103 LYS A O 1
ATOM 741 N N . CYS A 1 104 ? 0.733 -9.280 -18.372 1.00 91.75 104 CYS A N 1
ATOM 742 C CA . CYS A 1 104 ? -0.467 -9.097 -19.183 1.00 91.75 104 CYS A CA 1
ATOM 743 C C . CYS A 1 104 ? -1.677 -9.807 -18.560 1.00 91.75 104 CYS A C 1
ATOM 745 O O . CYS A 1 104 ? -2.769 -9.248 -18.577 1.00 91.75 104 CYS A O 1
ATOM 747 N N . TRP A 1 105 ? -1.483 -10.975 -17.933 1.00 93.12 105 TRP A N 1
ATOM 748 C CA . TRP A 1 105 ? -2.545 -11.668 -17.185 1.00 93.12 105 TRP A CA 1
ATOM 749 C C . TRP A 1 105 ? -3.077 -10.854 -15.999 1.00 93.12 105 TRP A C 1
ATOM 751 O O . TRP A 1 105 ? -4.248 -10.959 -15.658 1.00 93.12 105 TRP A O 1
ATOM 761 N N . LEU A 1 106 ? -2.249 -9.985 -15.409 1.00 90.06 106 LEU A N 1
ATOM 762 C CA . LEU A 1 106 ? -2.658 -9.037 -14.363 1.00 90.06 106 LEU A CA 1
ATOM 763 C C . LEU A 1 106 ? -3.329 -7.766 -14.926 1.00 90.06 106 LEU A C 1
ATOM 765 O O . LEU A 1 106 ? -3.479 -6.782 -14.203 1.00 90.06 106 LEU A O 1
ATOM 769 N N . GLY A 1 107 ? -3.657 -7.735 -16.222 1.00 92.19 107 GLY A N 1
ATOM 770 C CA . GLY A 1 107 ? -4.264 -6.585 -16.899 1.00 92.19 107 GLY A CA 1
ATOM 771 C C . GLY A 1 107 ? -3.308 -5.414 -17.153 1.00 92.19 107 GLY A C 1
ATOM 772 O O . GLY A 1 107 ? -3.745 -4.342 -17.571 1.00 92.19 107 GLY A O 1
ATOM 773 N N . LYS A 1 108 ? -1.998 -5.578 -16.917 1.00 91.62 108 LYS A N 1
ATOM 774 C CA . LYS A 1 108 ? -1.005 -4.520 -17.151 1.00 91.62 108 LYS A CA 1
ATOM 775 C C . LYS A 1 108 ? -0.449 -4.608 -18.569 1.00 91.62 108 LYS A C 1
ATOM 777 O O . LYS A 1 108 ? 0.218 -5.579 -18.920 1.00 91.62 108 LYS A O 1
ATOM 782 N N . ARG A 1 109 ? -0.685 -3.559 -19.361 1.00 91.50 109 ARG A N 1
ATOM 783 C CA . ARG A 1 109 ? -0.133 -3.402 -20.715 1.00 91.50 109 ARG A CA 1
ATOM 784 C C . ARG A 1 109 ? 1.340 -2.962 -20.678 1.00 91.50 109 ARG A C 1
ATOM 786 O O . ARG A 1 109 ? 1.757 -2.331 -19.702 1.00 91.50 109 ARG A O 1
ATOM 793 N N . PRO A 1 110 ? 2.140 -3.293 -21.708 1.00 91.19 110 PRO A N 1
ATOM 794 C CA . PRO A 1 110 ? 3.506 -2.791 -21.824 1.00 91.19 110 PRO A CA 1
ATOM 795 C C . PRO A 1 110 ? 3.515 -1.259 -21.929 1.00 91.19 110 PRO A C 1
ATOM 797 O O . PRO A 1 110 ? 2.647 -0.669 -22.566 1.00 91.19 110 PRO A O 1
ATOM 800 N N . VAL A 1 111 ? 4.510 -0.625 -21.305 1.00 91.38 111 VAL A N 1
ATOM 801 C CA . VAL A 1 111 ? 4.697 0.834 -21.310 1.00 91.38 111 VAL A CA 1
ATOM 802 C C . VAL A 1 111 ? 6.038 1.154 -21.966 1.00 91.38 111 VAL A C 1
ATOM 804 O O . VAL A 1 111 ? 7.061 0.569 -21.602 1.00 91.38 111 VAL A O 1
ATOM 807 N N . VAL A 1 112 ? 6.033 2.079 -22.927 1.00 90.38 112 VAL A N 1
ATOM 808 C CA . VAL A 1 112 ? 7.234 2.542 -23.641 1.00 90.38 112 VAL A CA 1
ATOM 809 C C . VAL A 1 112 ? 7.889 3.685 -22.860 1.00 90.38 112 VAL A C 1
AT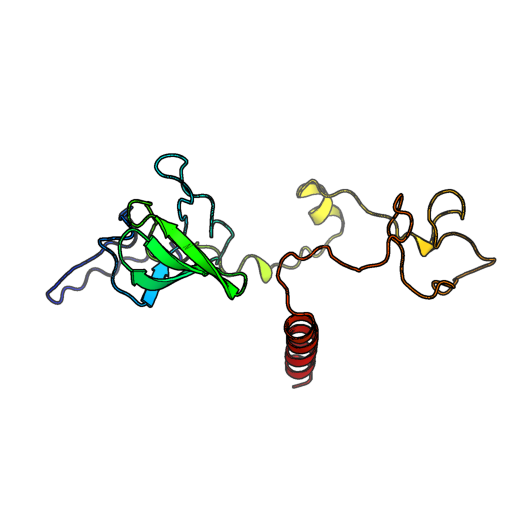OM 811 O O . VAL A 1 112 ? 7.210 4.517 -22.262 1.00 90.38 112 VAL A O 1
ATOM 814 N N . ARG A 1 113 ? 9.225 3.730 -22.839 1.00 88.12 113 ARG A N 1
ATOM 815 C CA . ARG A 1 113 ? 9.976 4.816 -22.186 1.00 88.12 113 ARG A CA 1
ATOM 816 C C . ARG A 1 113 ? 9.920 6.084 -23.041 1.00 88.12 113 ARG A C 1
ATOM 818 O O . ARG A 1 113 ? 10.190 6.006 -24.233 1.00 88.12 113 ARG A O 1
ATOM 825 N N . GLY A 1 114 ? 9.721 7.242 -22.41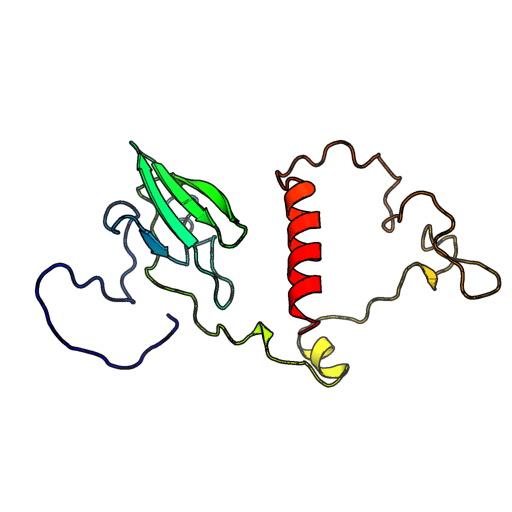0 1.00 86.25 114 GLY A N 1
ATOM 826 C CA . GLY A 1 114 ? 9.665 8.540 -23.099 1.00 86.25 114 GLY A CA 1
ATOM 827 C C . GLY A 1 114 ? 10.910 8.913 -23.913 1.00 86.25 114 GLY A C 1
ATOM 828 O O . GLY A 1 114 ? 10.799 9.627 -24.895 1.00 86.25 114 GLY A O 1
ATOM 829 N N . VAL A 1 115 ? 12.084 8.380 -23.557 1.00 86.38 115 VAL A N 1
ATOM 830 C CA . VAL A 1 115 ? 13.350 8.614 -24.287 1.00 86.38 115 VAL A CA 1
ATOM 831 C C . VAL A 1 115 ? 13.348 7.995 -25.691 1.00 86.38 115 VAL A C 1
ATOM 833 O O . VAL A 1 115 ? 14.080 8.435 -26.561 1.00 86.38 115 VAL A O 1
ATOM 836 N N . VAL A 1 116 ? 12.547 6.949 -25.915 1.00 86.81 116 VAL A N 1
ATOM 837 C CA . VAL A 1 116 ? 12.479 6.244 -27.210 1.00 86.81 116 VAL A CA 1
ATOM 838 C C . VAL A 1 116 ? 11.442 6.885 -28.142 1.00 86.81 116 VAL A C 1
ATOM 840 O O . VAL A 1 116 ? 11.388 6.561 -29.321 1.00 86.81 116 VAL A O 1
ATOM 843 N N . MET A 1 117 ? 10.592 7.765 -27.612 1.00 89.50 117 MET A N 1
ATOM 844 C CA . MET A 1 117 ? 9.513 8.400 -28.365 1.00 89.50 117 MET A CA 1
ATOM 845 C C . MET A 1 117 ? 10.041 9.552 -29.232 1.00 89.50 117 MET A C 1
ATOM 847 O O . MET A 1 117 ? 11.179 9.994 -29.067 1.00 89.50 117 MET A O 1
ATOM 851 N N . ASN A 1 118 ? 9.211 10.063 -30.141 1.00 89.19 118 ASN A N 1
ATOM 852 C CA . ASN A 1 118 ? 9.561 11.242 -30.930 1.00 89.19 118 ASN A CA 1
ATOM 853 C C . ASN A 1 118 ? 9.510 12.518 -30.063 1.00 89.19 118 ASN A C 1
ATOM 855 O O . ASN A 1 118 ? 8.791 12.541 -29.060 1.00 89.19 118 ASN A O 1
ATOM 859 N N . PRO A 1 119 ? 10.200 13.609 -30.454 1.00 86.31 119 PRO A N 1
ATOM 860 C CA . PRO A 1 119 ? 10.137 14.894 -29.746 1.00 86.31 119 PRO A CA 1
ATOM 861 C C . PRO A 1 119 ? 8.719 15.451 -29.553 1.00 86.31 119 PRO A C 1
ATOM 863 O O . PRO A 1 119 ? 8.460 16.142 -28.571 1.00 86.31 119 PRO A O 1
ATOM 866 N N . VAL A 1 120 ? 7.804 15.155 -30.487 1.00 85.94 120 VAL A N 1
ATOM 867 C CA . VAL A 1 120 ? 6.385 15.546 -30.412 1.00 85.94 120 VAL A CA 1
ATOM 868 C C . VAL A 1 120 ? 5.622 14.748 -29.352 1.00 85.94 120 VAL A C 1
ATOM 870 O O . VAL A 1 120 ? 4.764 15.290 -28.662 1.00 85.94 120 VAL A O 1
ATOM 873 N N . ASP A 1 121 ? 5.976 13.474 -29.193 1.00 85.56 121 ASP A N 1
ATOM 874 C CA . ASP A 1 121 ? 5.268 12.529 -28.337 1.00 85.56 121 ASP A CA 1
ATOM 875 C C . ASP A 1 121 ? 5.747 12.594 -26.888 1.00 85.56 121 ASP A C 1
ATOM 877 O O . ASP A 1 121 ? 4.985 12.264 -25.992 1.00 85.56 121 ASP A O 1
ATOM 881 N N . HIS A 1 122 ? 7.000 12.982 -26.622 1.00 85.12 122 HIS A N 1
ATOM 882 C CA . HIS A 1 122 ? 7.516 13.115 -25.258 1.00 85.12 122 HIS A CA 1
ATOM 883 C C . HIS A 1 122 ? 8.582 14.213 -25.160 1.00 85.12 122 HIS A C 1
ATOM 885 O O . HIS A 1 122 ? 9.478 14.266 -26.000 1.00 85.12 122 HIS A O 1
ATOM 891 N N . PRO A 1 123 ? 8.637 14.994 -24.061 1.00 84.25 123 PRO A N 1
ATOM 892 C CA . PRO A 1 123 ? 9.676 16.016 -23.866 1.00 84.25 123 PRO A CA 1
ATOM 893 C C . PRO A 1 123 ? 11.131 15.514 -23.808 1.00 84.25 123 PRO A C 1
ATOM 895 O O . PRO A 1 123 ? 12.060 16.321 -23.778 1.00 84.25 123 PRO A O 1
ATOM 898 N N . HIS A 1 124 ? 11.319 14.194 -23.733 1.00 84.00 124 HIS A N 1
ATOM 899 C CA . HIS A 1 124 ? 12.621 13.515 -23.712 1.00 84.00 124 HIS A CA 1
ATOM 900 C C . HIS A 1 124 ? 12.875 12.738 -25.007 1.00 84.00 124 HIS A C 1
ATOM 902 O O . HIS A 1 124 ? 13.855 12.004 -25.083 1.00 84.00 124 HIS A O 1
ATOM 908 N N . GLY A 1 125 ? 11.942 12.814 -25.954 1.00 84.69 125 GLY A N 1
ATOM 909 C CA . GLY A 1 125 ? 12.002 12.089 -27.204 1.00 84.69 125 GLY A CA 1
ATOM 910 C C . GLY A 1 125 ? 12.946 12.748 -28.203 1.00 84.69 125 GLY A C 1
ATOM 911 O O . GLY A 1 125 ? 13.159 13.962 -28.170 1.00 84.69 125 GLY A O 1
ATOM 912 N N . GLY A 1 126 ? 13.475 11.932 -29.111 1.00 85.31 126 GLY A N 1
ATOM 913 C CA . GLY A 1 126 ? 14.399 12.335 -30.169 1.00 85.31 126 GLY A CA 1
ATOM 914 C C . GLY A 1 126 ? 15.887 12.213 -29.841 1.00 85.31 126 GLY A C 1
ATOM 915 O O . GLY A 1 126 ? 16.293 11.711 -28.793 1.00 85.31 126 GLY A O 1
ATOM 916 N N . GLY A 1 127 ? 16.695 12.679 -30.795 1.00 82.81 127 GLY A N 1
ATOM 917 C CA . GLY A 1 127 ? 18.141 12.472 -30.860 1.00 82.81 127 GLY A CA 1
ATOM 918 C C . GLY A 1 127 ? 18.524 11.508 -31.987 1.00 82.81 127 GLY A C 1
ATOM 919 O O . GLY A 1 127 ? 17.745 10.636 -32.358 1.00 82.81 127 GLY A O 1
ATOM 920 N N . GLU A 1 128 ? 19.732 11.660 -32.530 1.00 83.44 128 GLU A N 1
ATOM 921 C CA . GLU A 1 128 ? 20.262 10.801 -33.608 1.00 83.44 128 GLU A CA 1
ATOM 922 C C . GLU A 1 128 ? 20.530 9.355 -33.145 1.00 83.44 128 GLU A C 1
ATOM 924 O O . GLU A 1 128 ? 20.684 8.443 -33.952 1.00 83.44 128 GLU A O 1
ATOM 929 N N . GLY A 1 129 ? 20.552 9.126 -31.829 1.00 83.44 129 GLY A N 1
ATOM 930 C CA . GLY A 1 129 ? 20.760 7.824 -31.208 1.00 83.44 129 GLY A CA 1
ATOM 931 C C . GLY A 1 129 ? 20.261 7.806 -29.765 1.00 83.44 129 GLY A C 1
ATOM 932 O O . GLY A 1 129 ? 19.275 8.451 -29.415 1.00 83.44 129 GLY A O 1
ATOM 933 N N . ARG A 1 130 ? 20.942 7.071 -28.878 1.00 82.94 130 ARG A N 1
ATOM 934 C CA . ARG A 1 130 ? 20.565 7.037 -27.457 1.00 82.94 130 ARG A CA 1
ATOM 935 C C . ARG A 1 130 ? 20.894 8.372 -26.779 1.00 82.94 130 ARG A C 1
ATOM 937 O O . ARG A 1 130 ? 22.041 8.606 -26.411 1.00 82.94 130 ARG A O 1
ATOM 944 N N . ALA A 1 131 ? 19.877 9.198 -26.550 1.00 78.56 131 ALA A N 1
ATOM 945 C CA . ALA A 1 131 ? 20.037 10.497 -25.909 1.00 78.56 131 ALA A CA 1
ATOM 946 C C . ALA A 1 131 ? 19.978 10.426 -24.364 1.00 78.56 131 ALA A C 1
ATOM 948 O O . ALA A 1 131 ? 19.190 9.655 -23.796 1.00 78.56 131 ALA A O 1
ATOM 949 N N . PRO A 1 132 ? 20.789 11.231 -23.647 1.00 81.19 132 PRO A N 1
ATOM 950 C CA . PRO A 1 132 ? 20.510 11.585 -22.259 1.00 81.19 132 PRO A CA 1
ATOM 951 C C . PRO A 1 132 ? 19.292 12.524 -22.184 1.00 81.19 132 PRO A C 1
ATOM 953 O O . PRO A 1 132 ? 18.852 13.072 -23.187 1.00 81.19 132 PRO A O 1
ATOM 956 N N . ILE A 1 133 ? 18.754 12.752 -20.983 1.00 80.44 133 ILE A N 1
ATOM 957 C CA . ILE A 1 133 ? 17.513 13.530 -20.771 1.00 80.44 133 ILE A CA 1
ATOM 958 C C . ILE A 1 133 ? 17.591 14.964 -21.337 1.00 80.44 133 ILE A C 1
ATOM 960 O O . ILE A 1 133 ? 16.559 15.532 -21.685 1.00 80.44 133 ILE A O 1
ATOM 964 N N . GLY A 1 134 ? 18.786 15.565 -21.416 1.00 75.56 134 GLY A N 1
ATOM 965 C CA . GLY A 1 134 ? 19.031 16.871 -22.055 1.00 75.56 134 GLY A CA 1
ATOM 966 C C . GLY A 1 134 ? 18.402 18.091 -21.360 1.00 75.56 134 GLY A C 1
ATOM 967 O O . GLY A 1 134 ? 18.772 19.223 -21.651 1.00 75.56 134 GLY A O 1
ATOM 968 N N . ARG A 1 135 ? 17.481 17.882 -20.412 1.00 78.69 135 ARG A N 1
ATOM 969 C CA . ARG A 1 135 ? 16.818 18.913 -19.601 1.00 78.69 135 ARG A CA 1
ATOM 970 C C . ARG A 1 135 ? 17.334 18.893 -18.161 1.00 78.69 135 ARG A C 1
ATOM 972 O O . ARG A 1 135 ? 17.754 17.850 -17.667 1.00 78.69 135 ARG A O 1
ATOM 979 N N . LYS A 1 136 ? 17.246 20.043 -17.475 1.00 79.38 136 LYS A N 1
ATOM 980 C CA . LYS A 1 136 ? 17.666 20.194 -16.066 1.00 79.38 136 LYS A CA 1
ATOM 981 C C . LYS A 1 136 ? 16.944 19.209 -15.136 1.00 79.38 136 LYS A C 1
ATOM 983 O O . LYS A 1 136 ? 17.589 18.597 -14.295 1.00 79.38 136 LYS A O 1
ATOM 988 N N . ASN A 1 137 ? 15.638 19.020 -15.346 1.00 79.56 137 ASN A N 1
ATOM 989 C CA . ASN A 1 137 ? 14.802 18.093 -14.585 1.00 79.56 137 ASN A CA 1
ATOM 990 C C . ASN A 1 137 ? 14.091 17.108 -15.531 1.00 79.56 137 ASN A C 1
ATOM 992 O O . ASN A 1 137 ? 13.663 17.527 -16.613 1.00 79.56 137 ASN A O 1
ATOM 996 N N . PRO A 1 138 ? 13.910 15.835 -15.132 1.00 77.88 138 PRO A N 1
ATOM 997 C CA . PRO A 1 138 ? 13.067 14.891 -15.858 1.00 77.88 138 PRO A CA 1
ATOM 998 C C . PRO A 1 138 ? 11.604 15.355 -15.886 1.00 77.88 138 PRO A C 1
ATOM 1000 O O . PRO A 1 138 ? 11.056 15.768 -14.869 1.00 77.88 138 PRO A O 1
ATOM 1003 N N . GLN A 1 139 ? 10.964 15.261 -17.046 1.00 78.50 139 GLN A N 1
ATOM 1004 C CA . GLN A 1 139 ? 9.588 15.681 -17.289 1.00 78.50 139 GLN A CA 1
ATOM 1005 C C . GLN A 1 139 ? 8.657 14.490 -17.523 1.00 78.50 139 GLN A C 1
ATOM 1007 O O . GLN A 1 139 ? 9.047 13.477 -18.113 1.00 78.50 139 GLN A O 1
ATOM 1012 N N . LEU A 1 140 ? 7.414 14.638 -17.064 1.00 76.31 140 LEU A N 1
ATOM 1013 C CA . LEU A 1 140 ? 6.311 13.724 -17.346 1.00 76.31 140 LEU A CA 1
ATOM 1014 C C . LEU A 1 140 ? 5.647 14.102 -18.681 1.00 76.31 140 LEU A C 1
ATOM 1016 O O . LEU A 1 140 ? 5.629 15.269 -19.071 1.00 76.31 140 LEU A O 1
ATOM 1020 N N . LEU A 1 141 ? 5.056 13.121 -19.359 1.00 67.69 141 LEU A N 1
ATOM 1021 C CA . LEU A 1 141 ? 4.250 13.343 -20.555 1.00 67.69 141 LEU A CA 1
ATOM 1022 C C . LEU A 1 141 ? 3.047 14.264 -20.265 1.00 67.69 141 LEU A C 1
ATOM 1024 O O . LEU A 1 141 ? 2.301 14.016 -19.321 1.00 67.69 141 LEU A O 1
ATOM 1028 N N . GLY A 1 142 ? 2.847 15.303 -21.084 1.00 59.88 142 GLY A N 1
ATOM 1029 C CA . GLY A 1 142 ? 1.675 16.191 -21.018 1.00 59.88 142 GLY A CA 1
ATOM 1030 C C . GLY A 1 142 ? 1.686 17.239 -19.896 1.00 59.88 142 GLY A C 1
ATOM 1031 O O . GLY A 1 142 ? 0.694 17.939 -19.714 1.00 59.88 142 GLY A O 1
ATOM 1032 N N . VAL A 1 143 ? 2.787 17.376 -19.151 1.00 53.16 143 VAL A N 1
ATOM 1033 C CA . VAL A 1 143 ? 2.911 18.340 -18.049 1.00 53.16 143 VAL A CA 1
ATOM 1034 C C . VAL A 1 143 ? 3.988 19.368 -18.399 1.00 53.16 143 VAL A C 1
ATOM 1036 O O . VAL A 1 143 ? 5.163 19.027 -18.528 1.00 53.16 143 VAL A O 1
ATOM 1039 N N . ILE A 1 144 ? 3.604 20.643 -18.542 1.00 46.62 144 ILE A N 1
ATOM 1040 C CA . ILE A 1 144 ? 4.562 21.760 -18.468 1.00 46.62 144 ILE A CA 1
ATOM 1041 C C . ILE A 1 144 ? 5.210 21.659 -17.086 1.00 46.62 144 ILE A C 1
ATOM 1043 O O . ILE A 1 144 ? 4.457 21.486 -16.125 1.00 46.62 144 ILE A O 1
ATOM 1047 N N . PRO A 1 145 ? 6.546 21.759 -16.938 1.00 41.94 145 PRO A N 1
ATOM 1048 C CA . PRO A 1 145 ? 7.177 21.790 -15.628 1.00 41.94 145 PRO A CA 1
ATOM 1049 C C . PRO A 1 145 ? 6.732 23.060 -14.898 1.00 41.94 145 PRO A C 1
ATOM 1051 O O . PRO A 1 145 ? 7.422 24.075 -14.879 1.00 41.94 145 PRO A O 1
ATOM 1054 N N . ARG A 1 146 ? 5.556 23.006 -14.275 1.00 33.78 146 ARG A N 1
ATOM 1055 C CA . ARG A 1 146 ? 5.309 23.756 -13.065 1.00 33.78 146 ARG A CA 1
ATOM 1056 C C . ARG A 1 146 ? 6.324 23.176 -12.104 1.00 33.78 146 ARG A C 1
ATOM 1058 O O . ARG A 1 146 ? 6.318 21.966 -11.876 1.00 33.78 146 ARG A O 1
ATOM 1065 N N . LEU A 1 147 ? 7.269 24.024 -11.707 1.00 36.44 147 LEU A N 1
ATOM 1066 C CA . LEU A 1 147 ? 8.208 23.783 -10.624 1.00 36.44 147 LEU A CA 1
ATOM 1067 C C . LEU A 1 147 ? 7.573 22.818 -9.619 1.00 36.44 147 LEU A C 1
ATOM 1069 O O . LEU A 1 147 ? 6.407 22.998 -9.255 1.00 36.44 147 LEU A O 1
ATOM 1073 N N . GLU A 1 148 ? 8.319 21.800 -9.193 1.00 35.47 148 GLU A N 1
ATOM 1074 C CA . GLU A 1 148 ? 8.001 21.057 -7.974 1.00 35.47 148 GLU A CA 1
ATOM 1075 C C . GLU A 1 148 ? 8.139 22.007 -6.771 1.00 35.47 148 GLU A C 1
ATOM 1077 O O . GLU A 1 148 ? 8.989 21.857 -5.905 1.00 35.47 148 GLU A O 1
ATOM 1082 N N . GLU A 1 149 ? 7.297 23.028 -6.737 1.00 39.16 149 GLU A N 1
ATOM 1083 C CA . GLU A 1 149 ? 6.975 23.847 -5.596 1.00 39.16 149 GLU A CA 1
ATOM 1084 C C . GLU A 1 149 ? 5.504 23.548 -5.313 1.00 39.16 149 GLU A C 1
ATOM 1086 O O . GLU A 1 149 ? 4.587 24.045 -5.965 1.00 39.16 149 GLU A O 1
ATOM 1091 N N . GLY A 1 150 ? 5.281 22.655 -4.349 1.00 33.38 150 GLY A N 1
ATOM 1092 C CA . GLY A 1 150 ? 4.033 22.677 -3.599 1.00 33.38 150 GLY A CA 1
ATOM 1093 C C . GLY A 1 150 ? 2.916 21.719 -4.008 1.00 33.38 150 GLY A C 1
ATOM 1094 O O . GLY A 1 150 ? 1.759 22.053 -3.775 1.00 33.38 150 GLY A O 1
ATOM 1095 N N . VAL A 1 151 ? 3.192 20.479 -4.437 1.00 33.69 151 VAL A N 1
ATOM 1096 C CA . VAL A 1 151 ? 2.270 19.394 -4.026 1.00 33.69 151 VAL A CA 1
ATOM 1097 C C . VAL A 1 151 ? 2.696 18.925 -2.641 1.00 33.69 151 VAL A C 1
ATOM 1099 O O . VAL A 1 151 ? 3.274 17.858 -2.444 1.00 33.69 151 VAL A O 1
ATOM 1102 N N . GLY A 1 152 ? 2.407 19.782 -1.661 1.00 37.41 152 GLY A N 1
ATOM 1103 C CA . GLY A 1 152 ? 2.428 19.462 -0.245 1.00 37.41 152 GLY A CA 1
ATOM 1104 C C . GLY A 1 152 ? 1.383 18.394 0.070 1.00 37.41 152 GLY A C 1
ATOM 1105 O O . GLY A 1 152 ? 0.313 18.684 0.590 1.00 37.41 152 GLY A O 1
ATOM 1106 N N . LYS A 1 153 ? 1.713 17.135 -0.214 1.00 35.19 153 LYS A N 1
ATOM 1107 C CA . LYS A 1 153 ? 1.204 15.985 0.536 1.00 35.19 153 LYS A CA 1
ATOM 1108 C C . LYS A 1 153 ? 2.378 15.348 1.274 1.00 35.19 153 LYS A C 1
ATOM 1110 O O . LYS A 1 153 ? 2.849 14.278 0.920 1.00 35.19 153 LYS A O 1
ATOM 1115 N N . GLY A 1 154 ? 2.884 16.088 2.263 1.00 34.69 154 GLY A N 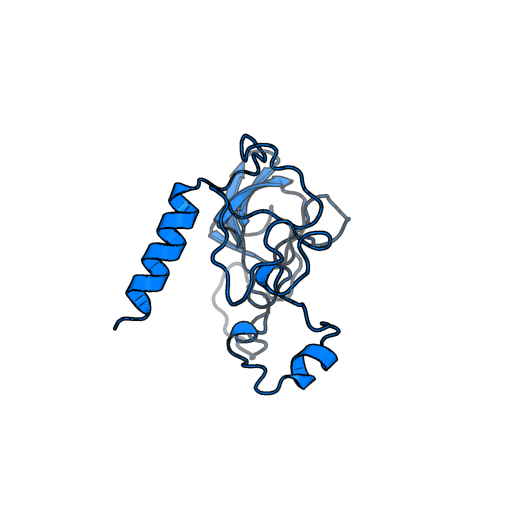1
ATOM 1116 C CA . GLY A 1 154 ? 3.412 15.567 3.529 1.00 34.69 154 GLY A CA 1
ATOM 1117 C C . GLY A 1 154 ? 4.562 14.553 3.540 1.00 34.69 154 GLY A C 1
ATOM 1118 O O . GLY A 1 154 ? 4.819 13.997 4.602 1.00 34.69 154 GLY A O 1
ATOM 1119 N N . ILE A 1 155 ? 5.272 14.286 2.443 1.00 40.28 155 ILE A N 1
ATOM 1120 C CA . ILE A 1 155 ? 6.440 13.393 2.473 1.00 40.28 155 ILE A CA 1
ATOM 1121 C C . ILE A 1 155 ? 7.697 14.255 2.508 1.00 40.28 155 ILE A C 1
ATOM 1123 O O . ILE A 1 155 ? 8.162 14.767 1.494 1.00 40.28 155 ILE A O 1
ATOM 1127 N N . ASN A 1 156 ? 8.231 14.425 3.716 1.00 34.75 156 ASN A N 1
ATOM 1128 C CA . ASN A 1 156 ? 9.518 15.057 3.977 1.00 34.75 156 ASN A CA 1
ATOM 1129 C C . ASN A 1 156 ? 10.587 14.430 3.057 1.00 34.75 156 ASN A C 1
ATOM 1131 O O . ASN A 1 156 ? 10.855 13.230 3.149 1.00 34.75 156 ASN A O 1
ATOM 1135 N N . ILE A 1 157 ? 11.194 15.213 2.160 1.00 41.78 157 ILE A N 1
ATOM 1136 C CA . ILE A 1 157 ? 12.132 14.707 1.139 1.00 41.78 157 ILE A CA 1
ATOM 1137 C C . ILE A 1 157 ? 13.375 14.053 1.769 1.00 41.78 157 ILE A C 1
ATOM 1139 O O . ILE A 1 157 ? 13.965 13.134 1.201 1.00 41.78 157 ILE A O 1
ATOM 1143 N N . VAL A 1 158 ? 13.692 14.445 3.009 1.00 40.94 158 VAL A N 1
ATOM 1144 C CA . VAL A 1 158 ? 14.712 13.824 3.862 1.00 40.94 158 VAL A CA 1
ATOM 1145 C C . VAL A 1 158 ? 14.373 12.357 4.150 1.00 40.94 158 VAL A C 1
ATOM 1147 O O . VAL A 1 158 ? 15.258 11.513 4.086 1.00 40.94 158 VAL A O 1
ATOM 1150 N N . ILE A 1 159 ? 13.098 12.013 4.373 1.00 43.75 159 ILE A N 1
ATOM 1151 C CA . ILE A 1 159 ? 12.651 10.631 4.619 1.00 43.75 159 ILE A CA 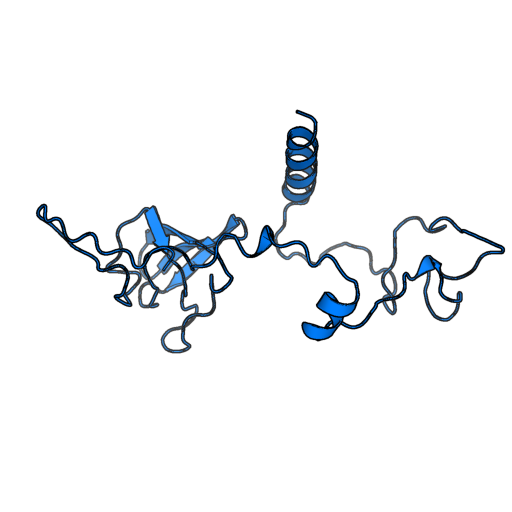1
ATOM 1152 C C . ILE A 1 159 ? 12.750 9.795 3.340 1.00 43.75 159 ILE A C 1
ATOM 1154 O O . ILE A 1 159 ? 13.169 8.642 3.406 1.00 43.75 159 ILE A O 1
ATOM 1158 N N . PHE A 1 160 ? 12.429 10.360 2.172 1.00 37.16 160 PHE A N 1
ATOM 1159 C CA . PHE A 1 160 ? 12.533 9.634 0.902 1.00 37.16 160 PHE A CA 1
ATOM 1160 C C . PHE A 1 160 ? 13.996 9.351 0.528 1.00 37.16 160 PHE A C 1
ATOM 1162 O O . PHE A 1 160 ? 14.339 8.216 0.182 1.00 37.16 160 PHE A O 1
ATOM 1169 N N . LEU A 1 161 ? 14.890 10.336 0.691 1.00 38.47 161 LEU A N 1
ATOM 1170 C CA . LEU A 1 161 ? 16.329 10.136 0.496 1.00 38.47 161 LEU A CA 1
ATOM 1171 C C . LEU A 1 161 ? 16.912 9.150 1.521 1.00 38.47 161 LEU A C 1
ATOM 1173 O O . LEU A 1 161 ? 17.700 8.279 1.149 1.00 38.47 161 LEU A O 1
ATOM 1177 N N . PHE A 1 162 ? 16.488 9.225 2.788 1.00 37.28 162 PHE A N 1
ATOM 1178 C CA . PHE A 1 162 ? 16.936 8.305 3.836 1.00 37.28 162 PHE A CA 1
ATOM 1179 C C . PHE A 1 162 ? 16.432 6.874 3.591 1.00 37.28 162 PHE A C 1
ATOM 1181 O O . PHE A 1 162 ? 17.193 5.919 3.735 1.00 37.28 162 PHE A O 1
ATOM 1188 N N . PHE A 1 163 ? 15.193 6.698 3.124 1.00 38.12 163 PHE A N 1
ATOM 1189 C CA . PHE A 1 163 ? 14.629 5.388 2.789 1.00 38.12 163 PHE A CA 1
ATOM 1190 C C . PHE A 1 163 ? 15.334 4.739 1.587 1.00 38.12 163 PHE A C 1
ATOM 1192 O O . PHE A 1 163 ? 15.625 3.538 1.612 1.00 38.12 163 PHE A O 1
ATOM 1199 N N . VAL A 1 164 ? 15.681 5.517 0.554 1.00 47.19 164 VAL A N 1
ATOM 1200 C CA . VAL A 1 164 ? 16.480 5.029 -0.585 1.00 47.19 164 VAL A CA 1
ATOM 1201 C C . VAL A 1 164 ? 17.925 4.716 -0.161 1.00 47.19 164 VAL A C 1
ATOM 1203 O O . VAL A 1 164 ? 18.484 3.699 -0.584 1.00 47.19 164 VAL A O 1
ATOM 1206 N N . ALA A 1 165 ? 18.527 5.528 0.714 1.00 47.47 165 ALA A N 1
ATOM 1207 C CA . ALA A 1 165 ? 19.890 5.322 1.208 1.00 47.47 165 ALA A CA 1
ATOM 1208 C C . ALA A 1 165 ? 20.019 4.091 2.129 1.00 47.47 165 ALA A C 1
ATOM 1210 O O . ALA A 1 165 ? 20.937 3.283 1.955 1.00 47.47 165 ALA A O 1
ATOM 1211 N N . VAL A 1 166 ? 19.078 3.889 3.060 1.00 46.94 166 VAL A N 1
ATOM 1212 C CA . VAL A 1 166 ? 19.064 2.736 3.980 1.00 46.94 166 VAL A CA 1
ATOM 1213 C C . VAL A 1 166 ? 18.847 1.422 3.221 1.00 46.94 166 VAL A C 1
ATOM 1215 O O . VAL A 1 166 ? 19.542 0.437 3.484 1.00 46.94 166 VAL A O 1
ATOM 1218 N N . ASN A 1 167 ? 17.962 1.402 2.218 1.00 43.62 167 ASN A N 1
ATOM 1219 C CA . ASN A 1 167 ? 17.739 0.202 1.406 1.00 43.62 167 ASN A CA 1
ATOM 1220 C C . ASN A 1 167 ? 18.916 -0.129 0.469 1.00 43.62 167 ASN A C 1
ATOM 1222 O O . ASN A 1 167 ? 19.170 -1.305 0.206 1.00 43.62 167 ASN A O 1
ATOM 1226 N N . ARG A 1 168 ? 19.700 0.864 0.018 1.00 41.28 168 ARG A N 1
ATOM 1227 C CA . ARG A 1 168 ? 20.954 0.611 -0.720 1.00 41.28 168 ARG A CA 1
ATOM 1228 C C . ARG A 1 168 ? 22.050 -0.009 0.153 1.00 41.28 168 ARG A C 1
ATOM 1230 O O . ARG A 1 168 ? 22.809 -0.830 -0.353 1.00 41.28 168 ARG A O 1
ATOM 1237 N N . LYS A 1 169 ? 22.118 0.324 1.449 1.00 39.78 169 LYS A N 1
ATOM 1238 C CA . LYS A 1 169 ? 23.114 -0.249 2.379 1.00 39.78 169 LYS A CA 1
ATOM 1239 C C . LYS A 1 169 ? 22.837 -1.717 2.737 1.00 39.78 169 LYS A C 1
ATOM 1241 O O . LYS A 1 169 ? 23.784 -2.459 2.964 1.00 39.78 169 LYS A O 1
ATOM 1246 N N . ARG A 1 170 ? 21.572 -2.161 2.734 1.00 43.19 170 ARG A N 1
ATOM 1247 C CA . ARG A 1 170 ? 21.203 -3.564 3.024 1.00 43.19 170 ARG A CA 1
ATOM 1248 C C . ARG A 1 170 ? 21.457 -4.554 1.879 1.00 43.19 170 ARG A C 1
ATOM 1250 O O . ARG A 1 170 ? 21.571 -5.734 2.158 1.00 43.19 170 ARG A O 1
ATOM 1257 N N . LYS A 1 171 ? 21.579 -4.104 0.623 1.00 40.16 171 LYS A N 1
ATOM 1258 C CA . LYS A 1 171 ? 21.877 -4.977 -0.537 1.00 40.16 171 LYS A CA 1
ATOM 1259 C C . LYS A 1 171 ? 23.375 -5.207 -0.806 1.00 40.16 171 LYS A C 1
ATOM 1261 O O . LYS A 1 171 ? 23.710 -5.855 -1.790 1.00 40.16 171 LYS A O 1
ATOM 1266 N N . LYS A 1 172 ? 24.266 -4.637 0.013 1.00 39.97 172 LYS A N 1
ATOM 1267 C CA . LYS A 1 172 ? 25.732 -4.762 -0.115 1.00 39.97 172 LYS A CA 1
ATOM 1268 C C . LYS A 1 172 ? 26.382 -5.589 1.012 1.00 39.97 172 LYS A C 1
ATOM 1270 O O . LYS A 1 172 ? 27.591 -5.495 1.193 1.00 39.97 172 LYS A O 1
ATOM 1275 N N . LYS A 1 173 ? 25.599 -6.360 1.766 1.00 36.84 173 LYS A N 1
ATOM 1276 C CA . LYS A 1 173 ? 26.098 -7.422 2.648 1.00 36.84 173 LYS A CA 1
ATOM 1277 C C . LYS A 1 173 ? 25.621 -8.761 2.123 1.00 36.84 173 LYS A C 1
ATOM 1279 O O . LYS A 1 173 ? 24.476 -8.778 1.616 1.00 36.84 173 LYS A O 1
#

Sequence (173 aa):
PYALEEACTVWEGVLIDQKEESTSTDMPLGTAIHNIEITLGKGGQLARAAGAVAKLIAKEGKSATLRLPSGEVRLISKNCSATVGQVGNVGANQKSLGRAGSKCWLGKRPVVRGVVMNPVDHPHGGGEGRAPIGRKNPQLLGVIPRLEEGVGKGINIVIFLFFVAVNRKRKKK

Organism: NCBI:txid210225

InterPro domains:
  IPR002171 Large ribosomal subunit protein uL2 [PTHR13691] (25-137)
  IPR008991 Translation protein SH3-like domain superfamily [SSF50104] (26-145)
  IPR014722 Large ribosomal subunit protein uL2, domain 2 [G3DSA:2.30.30.30] (16-88)
  IPR014726 Large ribosomal subunit protein uL2, domain 3 [G3DSA:4.10.950.10] (89-150)
  IPR022669 Large ribosomal subunit protein uL2, C-terminal [PF03947] (26-138)
  IPR022669 Large ribosomal subunit protein uL2, C-terminal [SM01382] (26-145)
  IPR022671 Large ribosomal subunit protein uL2, conserved site [PS00467] (110-121)

pLDDT: mean 72.13, std 22.2, range [24.61, 93.12]